Protein AF-A0A4R1N4L4-F1 (afdb_monomer)

pLDDT: mean 71.6, std 25.37, range [27.72, 98.56]

Secondary structure (DSSP, 8-state):
-PPP-TTTEEEETTEEEEEEEEE-SS-EEEEEEETT--------S-HHHHHHHHHHHH-S---S------EEEEEEEETTEEEEEEES-HHHHHHHHHTT-SSPPEEEEEEEESSHHHHHHHHHHHHHHTGGGB-STTEESS-HHHHHHHHHHHHHHHH-

Nearest PDB structures (foldseek):
  7jq6-assembly1_A  TM=5.761E-01  e=3.676E+00  Lactococcus phage asccphi28
  2fgg-assembly1_A  TM=4.629E-01  e=4.974E+00  Mycobacterium tuberculosis
  4u1e-assembly1_G  TM=4.136E-01  e=5.613E+00  Saccharomyces cerevisiae S288C

Organism: NCBI:txid647720

Sequence (160 aa):
MAGFDPNTDIRKDGKNYWLKVTPGRLETFLTYYIEGGDMAGKNVGTAERFLASLEYIAGRQLTNSKLLTTCDVYVIQGPGAVKIGIAADCEDRLRRLQTAFHDQLVLKKKWTFKDRKTAHSIEQNAHAEFKPQRQNGEWFLISAEEAIEAIERLKEEVAS

InterPro domains:
  IPR018306 Bacteriophage T5, Orf172 DNA-binding [SM00974] (76-154)

Mean predicted aligned error: 14.51 Å

Radius of gyration: 20.77 Å; Cα contacts (8 Å, |Δi|>4): 210; chains: 1; bounding box: 52×37×58 Å

Foldseek 3Di:
DDDDDPVAWADDPNKIKGWDFDDDPPDTDTAIDIVPDDRPPDPDDDCVVVVVVCCVRRVDPPPDPPVQLKKKWWWKDDVQKIFTDIDSDVVVVLVVVVVVDPTHIDTPDMDIDSHPVLSVVLSVVLCVVQVVQDDPDRIGRDDSVVSVVSSVVSNVVSVD

Structure (mmCIF, N/CA/C/O backbone):
data_AF-A0A4R1N4L4-F1
#
_entry.id   AF-A0A4R1N4L4-F1
#
loop_
_atom_site.group_PDB
_atom_site.id
_atom_site.type_symbol
_atom_site.label_atom_id
_atom_site.label_alt_id
_atom_site.label_comp_id
_atom_site.label_asym_id
_atom_site.label_entity_id
_atom_site.label_seq_id
_atom_site.pdbx_PDB_ins_code
_atom_site.Cartn_x
_atom_site.Cartn_y
_atom_site.Cartn_z
_atom_site.occupancy
_atom_site.B_iso_or_equiv
_atom_site.auth_seq_id
_atom_site.auth_comp_id
_atom_site.auth_asym_id
_atom_site.auth_atom_id
_atom_site.pdbx_PDB_model_num
ATOM 1 N N . MET A 1 1 ? 23.620 -7.581 -41.093 1.00 37.28 1 MET A N 1
ATOM 2 C CA . MET A 1 1 ? 24.256 -7.304 -39.789 1.00 37.28 1 MET A CA 1
ATOM 3 C C . MET A 1 1 ? 24.122 -5.813 -39.540 1.00 37.28 1 MET A C 1
ATOM 5 O O . MET A 1 1 ? 24.533 -5.053 -40.407 1.00 37.28 1 MET A O 1
ATOM 9 N N . ALA A 1 2 ? 23.451 -5.404 -38.462 1.00 45.06 2 ALA A N 1
ATOM 10 C CA . ALA A 1 2 ? 23.368 -3.990 -38.093 1.00 45.06 2 ALA A CA 1
ATOM 11 C C . ALA A 1 2 ? 24.740 -3.539 -37.558 1.00 45.06 2 ALA A C 1
ATOM 13 O O . ALA A 1 2 ? 25.380 -4.298 -36.833 1.00 45.06 2 ALA A O 1
ATOM 14 N N . GLY A 1 3 ? 25.225 -2.375 -37.996 1.00 48.03 3 GLY A N 1
ATOM 15 C CA . GLY A 1 3 ? 26.510 -1.815 -37.565 1.00 48.03 3 GLY A CA 1
ATOM 16 C C . GLY A 1 3 ? 26.474 -1.330 -36.113 1.00 48.03 3 GLY A C 1
ATOM 17 O O . GLY A 1 3 ? 25.398 -1.092 -35.576 1.00 48.03 3 GLY A O 1
ATOM 18 N N . PHE A 1 4 ? 27.654 -1.199 -35.504 1.00 48.59 4 PHE A N 1
ATOM 19 C CA . PHE A 1 4 ? 27.835 -0.694 -34.140 1.00 48.59 4 PHE A CA 1
ATOM 20 C C . PHE A 1 4 ? 27.311 0.744 -34.007 1.00 48.59 4 PHE A C 1
ATOM 22 O O . PHE A 1 4 ? 27.777 1.632 -34.726 1.00 48.59 4 PHE A O 1
ATOM 29 N N . ASP A 1 5 ? 26.376 0.972 -33.087 1.00 53.94 5 ASP A N 1
ATOM 30 C CA . ASP A 1 5 ? 25.878 2.296 -32.719 1.00 53.94 5 ASP A CA 1
ATOM 31 C C . ASP A 1 5 ? 26.450 2.698 -31.348 1.00 53.94 5 ASP A C 1
ATOM 33 O O . ASP A 1 5 ? 26.038 2.165 -30.318 1.00 53.94 5 ASP A O 1
ATOM 37 N N . PRO A 1 6 ? 27.367 3.679 -31.285 1.00 44.12 6 PRO A N 1
ATOM 38 C CA . PRO A 1 6 ? 28.019 4.080 -30.038 1.00 44.12 6 PRO A CA 1
ATOM 39 C C . PRO A 1 6 ? 27.070 4.674 -28.984 1.00 44.12 6 PRO A C 1
ATOM 41 O O . PRO A 1 6 ? 27.500 4.883 -27.848 1.00 44.12 6 PRO A O 1
ATOM 44 N N . ASN A 1 7 ? 25.814 4.973 -29.334 1.00 42.09 7 ASN A N 1
ATOM 45 C CA . ASN A 1 7 ? 24.810 5.467 -28.390 1.00 42.09 7 ASN A CA 1
ATOM 46 C C . ASN A 1 7 ? 24.053 4.342 -27.671 1.00 42.09 7 ASN A C 1
ATOM 48 O O . ASN A 1 7 ? 23.453 4.586 -26.624 1.00 42.09 7 ASN A O 1
ATOM 52 N N . THR A 1 8 ? 24.066 3.126 -28.218 1.00 49.75 8 THR A N 1
ATOM 53 C CA . THR A 1 8 ? 23.321 1.969 -27.693 1.00 49.75 8 THR A CA 1
ATOM 54 C C . THR A 1 8 ? 24.206 0.747 -27.426 1.00 49.75 8 THR A C 1
ATOM 56 O O . THR A 1 8 ? 23.801 -0.145 -26.675 1.00 49.75 8 THR A O 1
ATOM 59 N N . ASP A 1 9 ? 25.441 0.755 -27.933 1.00 53.22 9 ASP A N 1
ATOM 60 C CA . ASP A 1 9 ? 26.393 -0.343 -27.826 1.00 53.22 9 ASP A CA 1
ATOM 61 C C . ASP A 1 9 ? 27.550 -0.023 -26.868 1.00 53.22 9 ASP A C 1
ATOM 63 O O . ASP A 1 9 ? 28.099 1.082 -26.823 1.00 53.22 9 ASP A O 1
ATOM 67 N N . ILE A 1 10 ? 27.962 -1.026 -26.094 1.00 57.56 10 ILE A N 1
ATOM 68 C CA . ILE A 1 10 ? 29.032 -0.934 -25.095 1.00 57.56 10 ILE A CA 1
ATOM 69 C C . ILE A 1 10 ? 30.174 -1.858 -25.520 1.00 57.56 10 ILE A C 1
ATOM 71 O O . ILE A 1 10 ? 29.942 -2.994 -25.919 1.00 57.56 10 ILE A O 1
ATOM 75 N N . ARG A 1 11 ? 31.428 -1.411 -25.396 1.00 49.25 11 ARG A N 1
ATOM 76 C CA . ARG A 1 11 ? 32.608 -2.257 -25.632 1.00 49.25 11 ARG A CA 1
ATOM 77 C C . ARG A 1 11 ? 33.395 -2.440 -24.340 1.00 49.25 11 ARG A C 1
ATOM 79 O O . ARG A 1 11 ? 33.817 -1.456 -23.739 1.00 49.25 11 ARG A O 1
ATOM 86 N N . LYS A 1 12 ? 33.620 -3.691 -23.933 1.00 49.09 12 LYS A N 1
ATOM 87 C CA . LYS A 1 12 ? 34.423 -4.044 -22.750 1.00 49.09 12 LYS A CA 1
ATOM 88 C C . LYS A 1 12 ? 35.204 -5.333 -22.984 1.00 49.09 12 LYS A C 1
ATOM 90 O O . LYS A 1 12 ? 34.679 -6.277 -23.568 1.00 49.09 12 LYS A O 1
ATOM 95 N N . ASP A 1 13 ? 36.459 -5.354 -22.536 1.00 57.91 13 ASP A N 1
ATOM 96 C CA . ASP A 1 13 ? 37.368 -6.509 -22.614 1.00 57.91 13 ASP A CA 1
ATOM 97 C C . ASP A 1 13 ? 37.483 -7.102 -24.031 1.00 57.91 13 ASP A C 1
ATOM 99 O O . ASP A 1 13 ? 37.502 -8.313 -24.234 1.00 57.91 13 ASP A O 1
ATOM 103 N N . GLY A 1 14 ? 37.499 -6.228 -25.043 1.00 57.84 14 GLY A N 1
ATOM 104 C CA . GLY A 1 14 ? 37.580 -6.621 -26.452 1.00 57.84 14 GLY A CA 1
ATOM 105 C C . GLY A 1 14 ? 36.274 -7.136 -27.066 1.00 57.84 14 GLY A C 1
ATOM 106 O O . GLY A 1 14 ? 36.270 -7.389 -28.266 1.00 57.84 14 GLY A O 1
ATOM 107 N N . LYS A 1 15 ? 35.178 -7.229 -26.300 1.00 50.97 15 LYS A N 1
ATOM 108 C CA . LYS A 1 15 ? 33.860 -7.694 -26.760 1.00 50.97 15 LYS A CA 1
ATOM 109 C C . LYS A 1 15 ? 32.864 -6.551 -26.908 1.00 50.97 15 LYS A C 1
ATOM 111 O O . LYS A 1 15 ? 32.875 -5.608 -26.109 1.00 50.97 15 LYS A O 1
ATOM 116 N N . ASN A 1 16 ? 31.980 -6.672 -27.894 1.00 55.25 16 ASN A N 1
ATOM 117 C CA . ASN A 1 16 ? 30.839 -5.779 -28.063 1.00 55.25 16 ASN A CA 1
ATOM 118 C C . ASN A 1 16 ? 29.602 -6.299 -27.316 1.00 55.25 16 ASN A C 1
ATOM 120 O O . ASN A 1 16 ? 29.342 -7.505 -27.255 1.00 55.25 16 ASN A O 1
ATOM 124 N N . TYR A 1 17 ? 28.854 -5.359 -26.750 1.00 52.97 17 TYR A N 1
ATOM 125 C CA . TYR A 1 17 ? 27.595 -5.566 -26.060 1.00 52.97 17 TYR A CA 1
ATOM 126 C C . TYR A 1 17 ? 26.537 -4.684 -26.715 1.00 52.97 17 TYR A C 1
ATOM 128 O O . TYR A 1 17 ? 26.746 -3.480 -26.834 1.00 52.97 17 TYR A O 1
ATOM 136 N N . TRP A 1 18 ? 25.402 -5.263 -27.092 1.00 55.31 18 TRP A N 1
ATOM 137 C CA . TRP A 1 18 ? 24.286 -4.516 -27.684 1.00 55.31 18 TRP A CA 1
ATOM 138 C C . TRP A 1 18 ? 23.129 -4.463 -26.708 1.00 55.31 18 TRP A C 1
ATOM 140 O O . TRP A 1 18 ? 22.851 -5.458 -26.037 1.00 55.31 18 TRP A O 1
ATOM 150 N 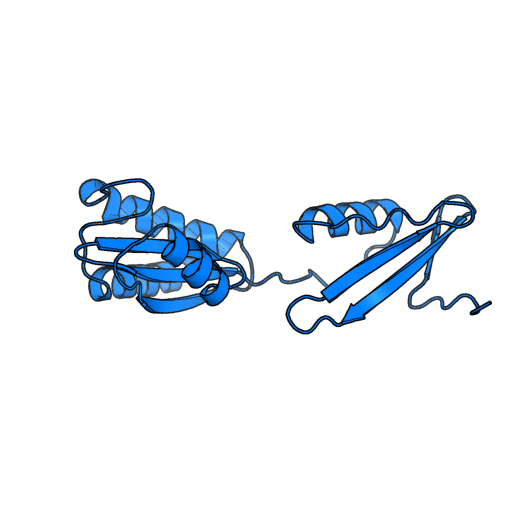N . LEU A 1 19 ? 22.432 -3.334 -26.655 1.00 51.75 19 LEU A N 1
ATOM 151 C CA . LEU A 1 19 ? 21.256 -3.151 -25.819 1.00 51.75 19 LEU A CA 1
ATOM 152 C C . LEU A 1 19 ? 20.021 -2.992 -26.708 1.00 51.75 19 LEU A C 1
ATOM 154 O O . LEU A 1 19 ? 19.856 -1.990 -27.397 1.00 51.75 19 LEU A O 1
ATOM 158 N N . LYS A 1 20 ? 19.111 -3.966 -26.681 1.00 48.69 20 LYS A N 1
ATOM 159 C CA . LYS A 1 20 ? 17.799 -3.831 -27.317 1.00 48.69 20 LYS A CA 1
ATOM 160 C C . LYS A 1 20 ? 16.768 -3.478 -26.263 1.00 48.69 20 LYS A C 1
ATOM 162 O O . LYS A 1 20 ? 16.368 -4.317 -25.454 1.00 48.69 20 LYS A O 1
ATOM 167 N N . VAL A 1 21 ? 16.313 -2.235 -26.321 1.00 48.66 21 VAL A N 1
ATOM 168 C CA . VAL A 1 21 ? 15.130 -1.780 -25.597 1.00 48.66 21 VAL A CA 1
ATOM 169 C C . VAL A 1 21 ? 13.913 -2.199 -26.412 1.00 48.66 21 VAL A C 1
ATOM 171 O O . VAL A 1 21 ? 13.749 -1.764 -27.551 1.00 48.66 21 VAL A O 1
ATOM 174 N N . THR A 1 22 ? 13.065 -3.058 -25.854 1.00 42.72 22 THR A N 1
ATOM 175 C CA . THR A 1 22 ? 11.784 -3.397 -26.482 1.00 42.72 22 THR A CA 1
ATOM 176 C C . THR A 1 22 ? 10.668 -2.746 -25.672 1.00 42.72 22 THR A C 1
ATOM 178 O O . THR A 1 22 ? 10.452 -3.151 -24.524 1.00 42.72 22 THR A O 1
ATOM 181 N N . PRO A 1 23 ? 9.971 -1.735 -26.221 1.00 39.34 23 PRO A N 1
ATOM 182 C CA . PRO A 1 23 ? 8.821 -1.158 -25.545 1.00 39.34 23 PRO A CA 1
ATOM 183 C C . PRO A 1 23 ? 7.703 -2.203 -25.490 1.00 39.34 23 PRO A C 1
ATOM 185 O O . PRO A 1 23 ? 7.210 -2.660 -26.522 1.00 39.34 23 PRO A O 1
ATOM 188 N N . GLY A 1 24 ? 7.329 -2.616 -24.281 1.00 38.84 24 GLY A N 1
ATOM 189 C CA . GLY A 1 24 ? 6.144 -3.425 -24.031 1.00 38.84 24 GLY A CA 1
ATOM 190 C C . GLY A 1 24 ? 4.949 -2.548 -23.662 1.00 38.84 24 GLY A C 1
ATOM 191 O O . GLY A 1 24 ? 5.089 -1.392 -23.274 1.00 38.84 24 GLY A O 1
ATOM 192 N N . ARG A 1 25 ? 3.743 -3.116 -23.768 1.00 31.62 25 ARG A N 1
ATOM 193 C CA . ARG A 1 25 ? 2.476 -2.416 -23.480 1.00 31.62 25 ARG A CA 1
ATOM 194 C C . ARG A 1 25 ? 2.323 -2.008 -22.002 1.00 31.62 25 ARG A C 1
ATOM 196 O O . ARG A 1 25 ? 1.495 -1.153 -21.713 1.00 31.62 25 ARG A O 1
ATOM 203 N N . LEU A 1 26 ? 3.086 -2.630 -21.096 1.00 27.72 26 LEU A N 1
ATOM 204 C CA . LEU A 1 26 ? 3.041 -2.410 -19.641 1.00 27.72 26 LEU A CA 1
ATOM 205 C C . LEU A 1 26 ? 4.431 -2.347 -18.972 1.00 27.72 26 LEU A C 1
ATOM 207 O O . LEU A 1 26 ? 4.531 -1.868 -17.852 1.00 27.72 26 LEU A O 1
ATOM 211 N N . GLU A 1 27 ? 5.502 -2.789 -19.643 1.00 33.41 27 GLU A N 1
ATOM 212 C CA . GLU A 1 27 ? 6.877 -2.775 -19.124 1.00 33.41 27 GLU A CA 1
ATOM 213 C C . GLU A 1 27 ? 7.878 -2.557 -20.266 1.00 33.41 27 GLU A C 1
ATOM 215 O O . GLU A 1 27 ? 7.651 -2.989 -21.400 1.00 33.41 27 GLU A O 1
ATOM 220 N N . THR A 1 28 ? 9.008 -1.915 -19.968 1.00 37.62 28 THR A N 1
ATOM 221 C CA . THR A 1 28 ? 10.137 -1.809 -20.899 1.00 37.62 28 THR A CA 1
ATOM 222 C C . THR A 1 28 ? 11.095 -2.966 -20.651 1.00 37.62 28 THR A C 1
ATOM 224 O O . THR A 1 28 ? 11.701 -3.056 -19.584 1.00 37.62 28 THR A O 1
ATOM 227 N N . PHE A 1 29 ? 11.267 -3.832 -21.648 1.00 36.59 29 PHE A N 1
ATOM 228 C CA . PHE A 1 29 ? 12.196 -4.954 -21.560 1.00 36.59 29 PHE A CA 1
ATOM 229 C C . PHE A 1 29 ? 13.564 -4.536 -22.081 1.00 36.59 29 PHE A C 1
ATOM 231 O O . PHE A 1 29 ? 13.684 -4.009 -23.191 1.00 36.59 29 PHE A O 1
ATOM 238 N N . LEU A 1 30 ? 14.597 -4.802 -21.285 1.00 41.38 30 LEU A N 1
ATOM 239 C CA . LEU A 1 30 ? 15.977 -4.541 -21.659 1.00 41.38 30 LEU A CA 1
ATOM 240 C C . LEU A 1 30 ? 16.687 -5.864 -21.929 1.00 41.38 30 LEU A C 1
ATOM 242 O O . LEU A 1 30 ? 16.937 -6.648 -21.018 1.00 41.38 30 LEU A O 1
ATOM 246 N N . THR A 1 31 ? 16.976 -6.137 -23.197 1.00 45.12 31 THR A N 1
ATOM 247 C CA . THR A 1 31 ? 17.736 -7.320 -23.610 1.00 45.12 31 THR A CA 1
ATOM 248 C C . THR A 1 31 ? 19.149 -6.892 -23.964 1.00 45.12 31 THR A C 1
ATOM 250 O O . THR A 1 31 ? 19.317 -5.955 -24.740 1.00 45.12 31 THR A O 1
ATOM 253 N N . TYR A 1 32 ? 20.157 -7.573 -23.424 1.00 43.38 32 TYR A N 1
ATOM 254 C CA . TYR A 1 32 ? 21.546 -7.355 -23.815 1.00 43.38 32 TYR A CA 1
ATOM 255 C C . TYR A 1 32 ? 22.090 -8.556 -24.591 1.00 43.38 32 TYR A C 1
ATOM 257 O O . TYR A 1 32 ? 21.661 -9.689 -24.375 1.00 43.38 32 TYR A O 1
ATOM 265 N N . TYR A 1 33 ? 23.043 -8.299 -25.480 1.00 53.41 33 TYR A N 1
ATOM 266 C CA . TYR A 1 33 ? 23.709 -9.302 -26.314 1.00 53.41 33 TYR A CA 1
ATOM 267 C C . TYR A 1 33 ? 25.216 -9.197 -26.102 1.00 53.41 33 TYR A C 1
ATOM 269 O O . TYR A 1 33 ? 25.704 -8.099 -25.857 1.00 53.41 33 TYR A O 1
ATOM 277 N N . ILE A 1 34 ? 25.948 -10.309 -26.200 1.00 49.78 34 ILE A N 1
ATOM 278 C CA . ILE A 1 34 ? 27.418 -10.337 -26.135 1.00 49.78 34 ILE A CA 1
ATOM 279 C C . ILE A 1 34 ? 27.940 -10.964 -27.421 1.00 49.78 34 ILE A C 1
ATOM 281 O O . ILE A 1 34 ? 27.411 -11.974 -27.885 1.00 49.78 34 ILE A O 1
ATOM 285 N N . GLU A 1 35 ? 29.006 -10.398 -27.974 1.00 44.38 35 GLU A N 1
ATOM 286 C CA . GLU A 1 35 ? 29.679 -10.944 -29.148 1.00 44.38 35 GLU A CA 1
ATOM 287 C C . GLU A 1 35 ? 30.161 -12.384 -28.893 1.00 44.38 35 GLU A C 1
ATOM 289 O O . GLU A 1 35 ? 30.980 -12.636 -28.005 1.00 44.38 35 GLU A O 1
ATOM 294 N N . GLY A 1 36 ? 29.605 -13.336 -29.653 1.00 46.53 36 GLY A N 1
ATOM 295 C CA . GLY A 1 36 ? 29.914 -14.768 -29.560 1.00 46.53 36 GLY A CA 1
ATOM 296 C C . GLY A 1 36 ? 29.177 -15.555 -28.463 1.00 46.53 36 GLY A C 1
ATOM 297 O O . GLY A 1 36 ? 29.551 -16.699 -28.218 1.00 46.53 36 GLY A O 1
ATOM 298 N N . GLY A 1 37 ? 28.172 -14.979 -27.788 1.00 44.09 37 GLY A N 1
ATOM 299 C CA . GLY A 1 37 ? 27.362 -15.665 -26.768 1.00 44.09 37 GLY A CA 1
ATOM 300 C C . GLY A 1 37 ? 25.940 -16.009 -27.234 1.00 44.09 37 GLY A C 1
ATOM 301 O O . GLY A 1 37 ? 25.323 -15.235 -27.962 1.00 44.09 37 GLY A O 1
ATOM 302 N N . ASP A 1 38 ? 25.410 -17.152 -26.786 1.00 38.34 38 ASP A N 1
ATOM 303 C CA . ASP A 1 38 ? 24.031 -17.581 -27.064 1.00 38.34 38 ASP A CA 1
ATOM 304 C C . ASP A 1 38 ? 22.969 -16.663 -26.432 1.00 38.34 38 ASP A C 1
ATOM 306 O O . ASP A 1 38 ? 23.187 -16.042 -25.386 1.00 38.34 38 ASP A O 1
ATOM 310 N N . MET A 1 39 ? 21.786 -16.620 -27.063 1.00 40.69 39 MET A N 1
ATOM 311 C CA . MET A 1 39 ? 20.619 -15.825 -26.657 1.00 40.69 39 MET A CA 1
ATOM 312 C C . MET A 1 39 ? 20.047 -16.276 -25.302 1.00 40.69 39 MET A C 1
ATOM 314 O O . MET A 1 39 ? 19.028 -16.961 -25.228 1.00 40.69 39 MET A O 1
ATOM 318 N N . ALA A 1 40 ? 20.658 -15.859 -24.198 1.00 39.44 40 ALA A N 1
ATOM 319 C CA . ALA A 1 40 ? 20.079 -16.040 -22.874 1.00 39.44 40 ALA A CA 1
ATOM 320 C C . ALA A 1 40 ? 19.068 -14.917 -22.589 1.00 39.44 40 ALA A C 1
ATOM 322 O O . ALA A 1 40 ? 19.365 -13.953 -21.884 1.00 39.44 40 ALA A O 1
ATOM 323 N N . GLY A 1 41 ? 17.856 -15.041 -23.137 1.00 37.97 41 GLY A N 1
ATOM 324 C CA . GLY A 1 41 ? 16.713 -14.211 -22.755 1.00 37.97 41 GLY A CA 1
ATOM 325 C C . GLY A 1 41 ? 16.351 -14.457 -21.291 1.00 37.97 41 GLY A C 1
ATOM 326 O O . GLY A 1 41 ? 15.580 -15.359 -20.975 1.00 37.97 41 GLY A O 1
ATOM 327 N N . LYS A 1 42 ? 16.941 -13.691 -20.371 1.00 39.28 42 LYS A N 1
ATOM 328 C CA . LYS A 1 42 ? 16.582 -13.753 -18.953 1.00 39.28 42 LYS A CA 1
ATOM 329 C C . LYS A 1 42 ? 15.391 -12.831 -18.712 1.00 39.28 42 LYS A C 1
ATOM 331 O O . LYS A 1 42 ? 15.487 -11.633 -18.951 1.00 39.28 42 LYS A O 1
ATOM 336 N N . ASN A 1 43 ? 14.287 -13.382 -18.206 1.00 36.84 43 ASN A N 1
ATOM 337 C CA . ASN A 1 43 ? 13.215 -12.593 -17.598 1.00 36.84 43 ASN A CA 1
ATOM 338 C C . ASN A 1 43 ? 13.778 -11.943 -16.335 1.00 36.84 43 ASN A C 1
ATOM 340 O O . ASN A 1 43 ? 13.886 -12.584 -15.288 1.00 36.84 43 ASN A O 1
ATOM 344 N N . VAL A 1 44 ? 14.215 -10.692 -16.449 1.00 42.50 44 VAL A N 1
ATOM 345 C CA . VAL A 1 44 ? 14.785 -9.965 -15.319 1.00 42.50 44 VAL A CA 1
ATOM 346 C C . VAL A 1 44 ? 13.640 -9.366 -14.518 1.00 42.50 44 VAL A C 1
ATOM 348 O O . VAL A 1 44 ? 13.276 -8.206 -14.679 1.00 42.50 44 VAL A O 1
ATOM 351 N N . GLY A 1 45 ? 13.057 -10.190 -13.647 1.00 36.28 45 GLY A N 1
ATOM 352 C CA . GLY A 1 45 ? 12.284 -9.682 -12.525 1.00 36.28 45 GLY A CA 1
ATOM 353 C C . GLY A 1 45 ? 13.151 -8.681 -11.760 1.00 36.28 45 GLY A C 1
ATOM 354 O O . GLY A 1 45 ? 14.232 -9.030 -11.283 1.00 36.28 45 GLY A O 1
ATOM 355 N N . THR A 1 46 ? 12.670 -7.442 -11.696 1.00 41.53 46 THR A N 1
ATOM 356 C CA . THR A 1 46 ? 13.290 -6.292 -11.028 1.00 41.53 46 THR A CA 1
ATOM 357 C C . THR A 1 46 ? 14.506 -5.710 -11.767 1.00 41.53 46 THR A C 1
ATOM 359 O O . THR A 1 46 ? 15.649 -6.136 -11.592 1.00 41.53 46 THR A O 1
ATOM 362 N N . ALA A 1 47 ? 14.256 -4.646 -12.538 1.00 41.22 47 ALA A N 1
ATOM 363 C CA . ALA A 1 47 ? 15.252 -3.810 -13.219 1.00 41.22 47 ALA A CA 1
ATOM 364 C C . ALA A 1 47 ? 16.437 -3.363 -12.324 1.00 41.22 47 ALA A C 1
ATOM 366 O O . ALA A 1 47 ? 17.528 -3.108 -12.827 1.00 41.22 47 ALA A O 1
ATOM 367 N N . GLU A 1 48 ? 16.267 -3.346 -10.997 1.00 40.5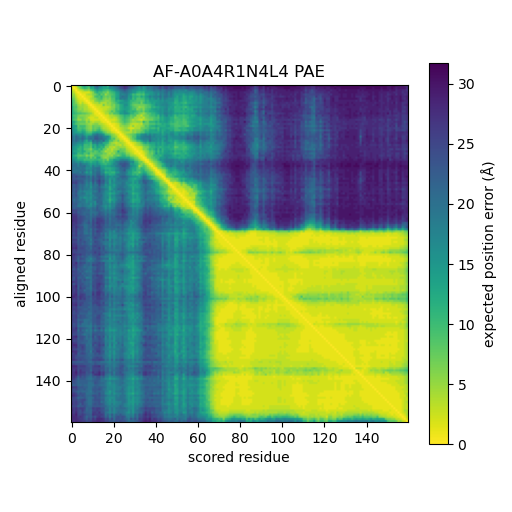3 48 GLU A N 1
ATOM 368 C CA . GLU A 1 48 ? 17.289 -2.981 -10.003 1.00 40.53 48 GLU A CA 1
ATOM 369 C C . GLU A 1 48 ? 18.581 -3.813 -10.090 1.00 40.53 48 GLU A C 1
ATOM 371 O O . GLU A 1 48 ? 19.677 -3.255 -10.045 1.00 40.53 48 GLU A O 1
ATOM 376 N N . ARG A 1 49 ? 18.494 -5.143 -10.262 1.00 38.56 49 ARG A N 1
ATOM 377 C CA . ARG A 1 49 ? 19.701 -5.999 -10.356 1.00 38.56 49 ARG A CA 1
ATOM 378 C C . ARG A 1 49 ? 20.428 -5.837 -11.692 1.00 38.56 49 ARG A C 1
ATOM 380 O O . ARG A 1 49 ? 21.613 -6.145 -11.794 1.00 38.56 49 ARG A O 1
ATOM 387 N N . PHE A 1 50 ? 19.718 -5.353 -12.708 1.00 44.41 50 PHE A N 1
ATOM 388 C CA . PHE A 1 50 ? 20.231 -5.174 -14.061 1.00 44.41 50 PHE A CA 1
ATOM 389 C C . PHE A 1 50 ? 21.039 -3.883 -14.204 1.00 44.41 50 PHE A C 1
ATOM 391 O O . PHE A 1 50 ? 22.097 -3.887 -14.827 1.00 44.41 50 PHE A O 1
ATOM 398 N N . LEU A 1 51 ? 20.596 -2.798 -13.566 1.00 47.59 51 LEU A N 1
ATOM 399 C CA . LEU A 1 51 ? 21.300 -1.513 -13.583 1.00 47.59 51 LEU A CA 1
ATOM 400 C C . LEU A 1 51 ? 22.641 -1.576 -12.860 1.00 47.59 51 LEU A C 1
ATOM 402 O O . LEU A 1 51 ? 23.639 -1.128 -13.412 1.00 47.59 51 LEU A O 1
ATOM 406 N N . ALA A 1 52 ? 22.698 -2.254 -11.712 1.00 42.31 52 ALA A N 1
ATOM 407 C CA . ALA A 1 52 ? 23.960 -2.517 -11.023 1.00 42.31 52 ALA A CA 1
ATOM 408 C C . ALA A 1 52 ? 24.940 -3.333 -11.893 1.00 42.31 52 ALA A C 1
ATOM 410 O O . ALA A 1 52 ? 26.153 -3.129 -11.849 1.00 42.31 52 ALA A O 1
ATOM 411 N N . SER A 1 53 ? 24.420 -4.246 -12.725 1.00 42.06 53 SER A N 1
ATOM 412 C CA . SER A 1 53 ? 25.232 -5.022 -13.667 1.00 42.06 53 SER A CA 1
ATOM 413 C C . SER A 1 53 ? 25.707 -4.175 -14.853 1.00 42.06 53 SE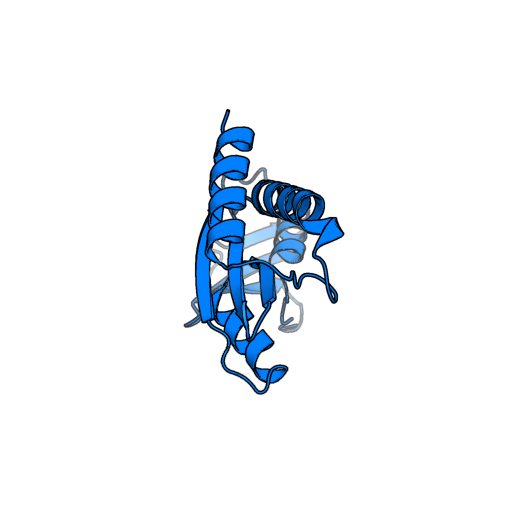R A C 1
ATOM 415 O O . SER A 1 53 ? 26.864 -4.302 -15.248 1.00 42.06 53 SER A O 1
ATOM 417 N N . LEU A 1 54 ? 24.874 -3.273 -15.381 1.00 47.31 54 LEU A N 1
ATOM 418 C CA . LEU A 1 54 ? 25.256 -2.336 -16.442 1.00 47.31 54 LEU A CA 1
ATOM 419 C C . LEU A 1 54 ? 26.271 -1.290 -15.966 1.00 47.31 54 LEU A C 1
ATOM 421 O O . LEU A 1 54 ? 27.230 -1.030 -16.684 1.00 47.31 54 LEU A O 1
ATOM 425 N N . GLU A 1 55 ? 26.128 -0.746 -14.758 1.00 43.44 55 GLU A N 1
ATOM 426 C CA . GLU A 1 55 ? 27.103 0.176 -14.155 1.00 43.44 55 GLU A CA 1
ATOM 427 C C . GLU A 1 55 ? 28.479 -0.494 -13.983 1.00 43.44 55 GLU A C 1
ATOM 429 O O . GLU A 1 55 ? 29.511 0.086 -14.325 1.00 43.44 55 GLU A O 1
ATOM 434 N N . TYR A 1 56 ? 28.498 -1.756 -13.543 1.00 41.97 56 TYR A N 1
ATOM 435 C CA . TYR A 1 56 ? 29.719 -2.555 -13.390 1.00 41.97 56 TYR A CA 1
ATOM 436 C C . TYR A 1 56 ? 30.358 -2.969 -14.733 1.00 41.97 56 TYR A C 1
ATOM 438 O O . TYR A 1 56 ? 31.585 -3.049 -14.871 1.00 41.97 56 TYR A O 1
ATOM 446 N N . ILE A 1 57 ? 29.542 -3.250 -15.754 1.00 40.59 57 ILE A N 1
ATOM 447 C CA . ILE A 1 57 ? 30.010 -3.648 -17.090 1.00 40.59 57 ILE A CA 1
ATOM 448 C C . ILE A 1 57 ? 30.427 -2.429 -17.928 1.00 40.59 57 ILE A C 1
ATOM 450 O O . ILE A 1 57 ? 31.364 -2.543 -18.704 1.00 40.59 57 ILE A O 1
ATOM 454 N N . ALA A 1 58 ? 29.819 -1.254 -17.773 1.00 41.44 58 ALA A N 1
ATOM 455 C CA . ALA A 1 58 ? 30.065 -0.130 -18.679 1.00 41.44 58 ALA A CA 1
ATOM 456 C C . ALA A 1 58 ? 31.290 0.732 -18.331 1.00 41.44 58 ALA A C 1
ATOM 458 O O . ALA A 1 58 ? 31.709 1.517 -19.178 1.00 41.44 58 ALA A O 1
ATOM 459 N N . GLY A 1 59 ? 31.853 0.642 -17.115 1.00 36.56 59 GLY A N 1
ATOM 460 C CA . GLY A 1 59 ? 33.036 1.426 -16.705 1.00 36.56 59 GLY A CA 1
ATOM 461 C C . GLY A 1 59 ? 32.900 2.951 -16.8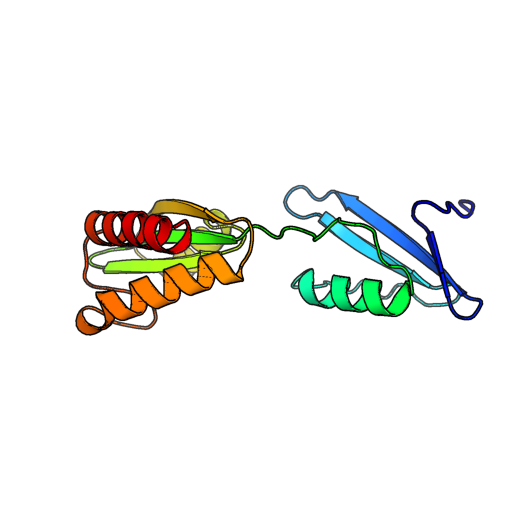82 1.00 36.56 59 GLY A C 1
ATOM 462 O O . GLY A 1 59 ? 33.885 3.680 -16.799 1.00 36.56 59 GLY A O 1
ATOM 463 N N . ARG A 1 6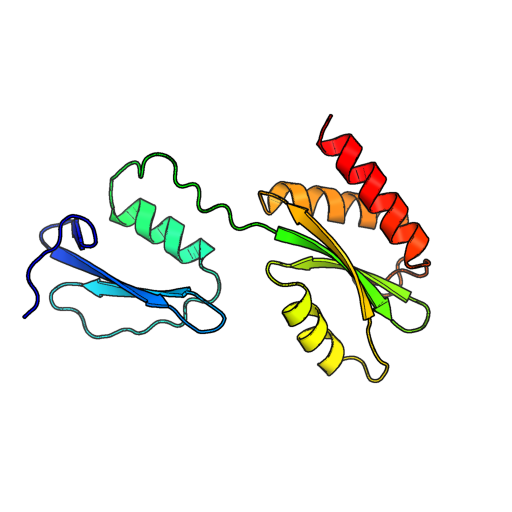0 ? 31.685 3.438 -17.148 1.00 39.28 60 ARG A N 1
ATOM 464 C CA . ARG A 1 60 ? 31.338 4.826 -17.428 1.00 39.28 60 ARG A CA 1
ATOM 465 C C . ARG A 1 60 ? 30.435 5.312 -16.308 1.00 39.28 60 ARG A C 1
ATOM 467 O O . ARG A 1 60 ? 29.394 4.715 -16.052 1.00 39.28 60 ARG A O 1
ATOM 474 N N . GLN A 1 61 ? 30.813 6.435 -15.699 1.00 35.59 61 GLN A N 1
ATOM 475 C CA . GLN A 1 61 ? 29.862 7.359 -15.086 1.00 35.59 61 GLN A CA 1
ATOM 476 C C . GLN A 1 61 ? 28.812 7.691 -16.154 1.00 35.59 61 GLN A C 1
ATOM 478 O O . GLN A 1 61 ? 29.040 8.541 -17.013 1.00 35.59 61 GLN A O 1
ATOM 483 N N . LEU A 1 62 ? 27.679 6.988 -16.144 1.00 36.25 62 LEU A N 1
ATOM 484 C CA . LEU A 1 62 ? 26.488 7.466 -16.826 1.00 36.25 62 LEU A CA 1
ATOM 485 C C . LEU A 1 62 ? 26.083 8.732 -16.083 1.00 36.25 62 LEU A C 1
ATOM 487 O O . LEU A 1 62 ? 25.579 8.702 -14.963 1.00 36.25 62 LEU A O 1
ATOM 491 N N . THR A 1 63 ? 26.410 9.865 -16.686 1.00 29.30 63 THR A N 1
ATOM 492 C CA . THR A 1 63 ? 26.055 11.185 -16.196 1.00 29.30 63 THR A CA 1
ATOM 493 C C . THR A 1 63 ? 24.541 11.246 -15.985 1.00 29.30 63 THR A C 1
ATOM 495 O O . THR A 1 63 ? 23.773 11.243 -16.941 1.00 29.30 63 THR A O 1
ATOM 498 N N . ASN A 1 64 ? 24.129 11.286 -14.716 1.00 31.94 64 ASN A N 1
ATOM 499 C CA . ASN A 1 64 ? 22.852 11.806 -14.222 1.00 31.94 64 ASN A CA 1
ATOM 500 C C . ASN A 1 64 ? 21.542 11.294 -14.847 1.00 31.94 64 ASN A C 1
ATOM 502 O O . ASN A 1 64 ? 20.553 12.021 -14.870 1.00 31.94 64 ASN A O 1
ATOM 506 N N . SER A 1 65 ? 21.455 10.019 -15.217 1.00 35.34 65 SER A N 1
ATOM 507 C CA . SER A 1 65 ? 20.155 9.332 -15.213 1.00 35.34 65 SER A CA 1
ATOM 508 C C . SER A 1 65 ? 20.145 8.304 -14.094 1.00 35.34 65 SER A C 1
ATOM 510 O O . SER A 1 65 ? 20.191 7.097 -14.295 1.00 35.34 65 SER A O 1
ATOM 512 N N . LYS A 1 66 ? 20.068 8.819 -12.863 1.00 39.22 66 LYS A N 1
ATOM 513 C CA . LYS A 1 66 ? 19.451 8.089 -11.758 1.00 39.22 66 LYS A CA 1
ATOM 514 C C . LYS A 1 66 ? 18.109 7.622 -12.321 1.00 39.22 66 LYS A C 1
ATOM 516 O O . LYS A 1 66 ? 17.238 8.459 -12.541 1.00 39.22 66 LYS A O 1
ATOM 521 N N . LEU A 1 67 ? 17.984 6.352 -12.699 1.00 43.28 67 LEU A N 1
ATOM 522 C CA . LEU A 1 67 ? 16.712 5.783 -13.124 1.00 43.28 67 LEU A CA 1
ATOM 523 C C . LEU A 1 67 ? 15.816 5.865 -11.895 1.00 43.28 67 LEU A C 1
ATOM 525 O O . LEU A 1 67 ? 15.892 5.040 -10.989 1.00 43.28 67 LEU A O 1
ATOM 529 N N . LEU A 1 68 ? 15.087 6.976 -11.813 1.00 46.00 68 LEU A N 1
ATOM 530 C CA . LEU A 1 68 ? 14.146 7.311 -10.763 1.00 46.00 68 LEU A CA 1
ATOM 531 C C . LEU A 1 68 ? 13.005 6.311 -10.898 1.00 46.00 68 LEU A C 1
ATOM 533 O O . LEU A 1 68 ? 12.005 6.578 -11.556 1.00 46.00 68 LEU A O 1
ATOM 537 N N . THR A 1 69 ? 13.183 5.118 -10.337 1.00 65.38 69 THR A N 1
ATOM 538 C CA . THR A 1 69 ? 12.077 4.192 -10.143 1.00 65.38 69 THR A CA 1
ATOM 539 C C . THR A 1 69 ? 11.228 4.806 -9.049 1.00 65.38 69 THR A C 1
ATOM 541 O O . THR A 1 69 ? 11.505 4.648 -7.853 1.00 65.38 69 THR A O 1
ATOM 544 N N . THR A 1 70 ? 10.254 5.601 -9.476 1.00 81.44 70 THR A N 1
ATOM 545 C CA . THR A 1 70 ? 9.239 6.134 -8.588 1.00 81.44 70 THR A CA 1
ATOM 546 C C . THR A 1 70 ? 8.586 4.983 -7.841 1.00 81.44 70 THR A C 1
ATOM 548 O O . THR A 1 70 ? 8.434 3.882 -8.375 1.00 81.44 70 THR A O 1
ATOM 551 N N . CYS A 1 71 ? 8.225 5.219 -6.591 1.00 86.25 71 CYS A N 1
ATOM 552 C CA . CYS A 1 71 ? 7.530 4.229 -5.787 1.00 86.25 71 CYS A CA 1
ATOM 553 C C . CYS A 1 71 ? 6.332 4.897 -5.145 1.00 86.25 71 CYS A C 1
ATOM 555 O O . CYS A 1 71 ? 6.457 5.978 -4.569 1.00 86.25 71 CYS A O 1
ATOM 557 N N . ASP A 1 72 ? 5.192 4.235 -5.225 1.00 92.19 72 ASP A N 1
ATOM 558 C CA . ASP A 1 72 ? 3.964 4.706 -4.627 1.00 92.19 72 ASP A CA 1
ATOM 559 C C . ASP A 1 72 ? 3.822 4.144 -3.212 1.00 92.19 72 ASP A C 1
ATOM 561 O O . ASP A 1 72 ? 4.120 2.971 -2.977 1.00 92.19 72 ASP A O 1
ATOM 565 N N . VAL A 1 73 ? 3.329 4.963 -2.284 1.00 97.38 73 VAL A N 1
ATOM 566 C CA . VAL A 1 73 ? 2.661 4.493 -1.059 1.00 97.38 73 VAL A CA 1
ATOM 567 C C . VAL A 1 73 ? 1.169 4.411 -1.361 1.00 97.38 73 VAL A C 1
ATOM 569 O O . VAL A 1 73 ? 0.641 5.306 -2.019 1.00 97.38 73 VAL A O 1
ATOM 572 N N . TYR A 1 74 ? 0.475 3.374 -0.894 1.00 97.62 74 TYR A N 1
ATOM 573 C CA . TYR A 1 74 ? -0.952 3.176 -1.145 1.00 97.62 74 TYR A CA 1
ATOM 574 C C . TYR A 1 74 ? -1.759 2.835 0.102 1.00 97.62 74 TYR A C 1
ATOM 576 O O . TYR A 1 74 ? -1.254 2.250 1.059 1.00 97.62 74 TYR A O 1
ATOM 584 N N . VAL A 1 75 ? -3.056 3.129 0.003 1.00 98.56 75 VAL A N 1
ATOM 585 C CA . VAL A 1 75 ? -4.115 2.706 0.922 1.00 98.56 75 VAL A CA 1
ATOM 586 C C . VAL A 1 75 ? -5.121 1.872 0.134 1.00 98.56 75 VAL A C 1
ATOM 588 O O . VAL A 1 75 ? -5.805 2.385 -0.755 1.00 98.56 75 VAL A O 1
ATOM 591 N N . ILE A 1 76 ? -5.219 0.583 0.454 1.00 98.38 76 ILE A N 1
ATOM 592 C CA . ILE A 1 76 ? -6.242 -0.319 -0.088 1.00 98.38 76 ILE A CA 1
ATOM 593 C C . ILE A 1 76 ? -7.227 -0.649 1.030 1.00 98.38 76 ILE A C 1
ATOM 595 O O . ILE A 1 76 ? -6.833 -1.163 2.072 1.00 98.38 76 ILE A O 1
ATOM 599 N N . GLN A 1 77 ? -8.510 -0.378 0.810 1.00 98.12 77 GLN A N 1
ATOM 600 C CA . GLN A 1 77 ? -9.576 -0.762 1.726 1.00 98.12 77 GLN A CA 1
ATOM 601 C C . GLN A 1 77 ? -10.086 -2.165 1.384 1.00 98.12 77 GLN A C 1
ATOM 603 O O . GLN A 1 77 ? -10.391 -2.452 0.225 1.00 98.12 77 GLN A O 1
ATOM 608 N N . GLY A 1 78 ? -10.195 -3.008 2.409 1.00 95.62 78 GLY A N 1
ATOM 609 C CA . GLY A 1 78 ? -10.982 -4.235 2.400 1.00 95.62 78 GLY A CA 1
ATOM 610 C C . GLY A 1 78 ? -12.112 -4.167 3.440 1.00 95.62 78 GLY A C 1
ATOM 611 O O . GLY A 1 78 ? -12.308 -3.132 4.084 1.00 95.62 78 GLY A O 1
ATOM 612 N N . PRO A 1 79 ? -12.867 -5.257 3.629 1.00 93.19 79 PRO A N 1
ATOM 613 C CA . PRO A 1 79 ? -13.932 -5.321 4.627 1.00 93.19 79 PRO A CA 1
ATOM 614 C C . PRO A 1 79 ? -13.374 -5.177 6.045 1.00 93.19 79 PRO A C 1
ATOM 616 O O . PRO A 1 79 ? -12.630 -6.030 6.523 1.00 93.19 79 PRO A O 1
ATOM 619 N N . GLY A 1 80 ? -13.719 -4.077 6.717 1.00 91.56 80 GLY A N 1
ATOM 620 C CA . GLY A 1 80 ? -13.362 -3.831 8.119 1.00 91.56 80 GLY A CA 1
ATOM 621 C C . GLY A 1 80 ? -11.875 -3.575 8.398 1.00 91.56 80 GLY A C 1
ATOM 622 O O . GLY A 1 80 ? -11.515 -3.394 9.558 1.00 91.56 80 GLY A O 1
ATOM 623 N N . ALA A 1 81 ? -11.014 -3.545 7.377 1.00 96.56 81 ALA A N 1
ATOM 624 C CA . ALA A 1 81 ? -9.586 -3.296 7.541 1.00 96.56 81 ALA A CA 1
ATOM 625 C C . ALA A 1 81 ? -8.976 -2.591 6.327 1.00 96.56 81 ALA A C 1
ATOM 627 O O . ALA A 1 81 ? -9.451 -2.697 5.193 1.00 96.56 81 ALA A O 1
ATOM 628 N N . VAL A 1 82 ? -7.864 -1.908 6.571 1.00 98.12 82 VAL A N 1
ATOM 629 C CA . VAL A 1 82 ? -7.108 -1.166 5.565 1.00 98.12 82 VAL A CA 1
ATOM 630 C C . VAL A 1 82 ? -5.699 -1.723 5.460 1.00 98.12 82 VAL A C 1
ATOM 632 O O . VAL A 1 82 ? -5.056 -2.016 6.465 1.00 98.12 82 VAL A O 1
ATOM 635 N N . LYS A 1 83 ? -5.206 -1.851 4.230 1.00 98.12 83 LYS A N 1
ATOM 636 C CA . LYS A 1 83 ? -3.822 -2.190 3.929 1.00 98.12 83 LYS A CA 1
ATOM 637 C C . LYS A 1 83 ? -3.044 -0.944 3.536 1.00 98.12 83 LYS A C 1
ATOM 639 O O . LYS A 1 83 ? -3.425 -0.259 2.586 1.00 98.12 83 LYS A O 1
ATOM 644 N N . ILE A 1 84 ? -1.920 -0.722 4.210 1.00 98.44 84 ILE A N 1
ATOM 645 C CA . ILE A 1 84 ? -0.936 0.309 3.862 1.00 98.44 84 ILE A CA 1
ATOM 646 C C . ILE A 1 84 ? 0.304 -0.394 3.322 1.00 98.44 84 ILE A C 1
ATOM 648 O O . ILE A 1 84 ? 0.823 -1.300 3.974 1.00 98.44 84 ILE A O 1
ATOM 652 N N . GLY A 1 85 ? 0.792 0.003 2.152 1.00 96.94 85 GLY A N 1
ATOM 653 C CA . GLY A 1 85 ? 2.007 -0.582 1.591 1.00 96.94 85 GLY A CA 1
ATOM 654 C C . GLY A 1 85 ? 2.618 0.265 0.487 1.00 96.94 85 GLY A C 1
ATOM 655 O O . GLY A 1 85 ? 2.110 1.337 0.163 1.00 96.94 85 GLY A O 1
ATOM 656 N N . ILE A 1 86 ? 3.695 -0.244 -0.112 1.00 95.06 86 ILE A N 1
ATOM 657 C CA . ILE A 1 86 ? 4.363 0.397 -1.249 1.00 95.06 86 ILE A CA 1
ATOM 658 C C . ILE A 1 86 ? 4.361 -0.481 -2.500 1.00 95.06 86 ILE A C 1
ATOM 660 O O . ILE A 1 86 ? 4.391 -1.713 -2.411 1.00 95.06 86 ILE A O 1
ATOM 664 N N . ALA A 1 87 ? 4.318 0.138 -3.677 1.00 85.44 87 ALA A N 1
ATOM 665 C CA . ALA A 1 87 ? 4.391 -0.552 -4.964 1.00 85.44 87 ALA A CA 1
ATOM 666 C C . ALA A 1 87 ? 4.979 0.352 -6.055 1.00 85.44 87 ALA A C 1
ATOM 668 O O . ALA A 1 87 ? 4.903 1.570 -5.962 1.00 85.44 87 ALA A O 1
ATOM 669 N N . ALA A 1 88 ? 5.543 -0.246 -7.106 1.00 82.88 88 ALA A N 1
ATOM 670 C CA . ALA A 1 88 ? 5.855 0.486 -8.339 1.00 82.88 88 ALA A CA 1
ATOM 671 C C . ALA A 1 88 ? 4.597 0.711 -9.205 1.00 82.88 88 ALA A C 1
ATOM 673 O O . ALA A 1 88 ? 4.522 1.691 -9.933 1.00 82.88 88 ALA A O 1
ATOM 674 N N . ASP A 1 89 ? 3.615 -0.194 -9.096 1.00 81.75 89 ASP A N 1
ATOM 675 C CA . ASP A 1 89 ? 2.298 -0.130 -9.738 1.00 81.75 89 ASP A CA 1
ATOM 676 C C . ASP A 1 89 ? 1.241 -0.590 -8.713 1.00 81.75 89 ASP A C 1
ATOM 678 O O . ASP A 1 89 ? 1.181 -1.766 -8.326 1.00 81.75 89 ASP A O 1
ATOM 682 N N . CYS A 1 90 ? 0.447 0.354 -8.202 1.00 85.19 90 CYS A N 1
ATOM 683 C CA . CYS A 1 90 ? -0.583 0.087 -7.195 1.00 85.19 90 CYS A CA 1
ATOM 684 C C . CYS A 1 90 ? -1.763 -0.711 -7.750 1.00 85.19 90 CYS A C 1
ATOM 686 O O . CYS A 1 90 ? -2.388 -1.479 -7.020 1.00 85.19 90 CYS A O 1
ATOM 688 N N . GLU A 1 91 ? -2.076 -0.540 -9.026 1.00 85.38 91 GLU A N 1
ATOM 689 C CA . GLU A 1 91 ? -3.173 -1.189 -9.719 1.00 85.38 91 GLU A CA 1
ATOM 690 C C . GLU A 1 91 ? -2.845 -2.666 -9.958 1.00 85.38 91 GLU A C 1
ATOM 692 O O . GLU A 1 91 ? -3.693 -3.529 -9.724 1.00 85.38 91 GLU A O 1
ATOM 697 N N . ASP A 1 92 ? -1.607 -2.986 -10.345 1.00 78.81 92 ASP A N 1
ATOM 698 C CA . ASP A 1 92 ? -1.123 -4.369 -10.380 1.00 78.81 92 ASP A CA 1
ATOM 699 C C . ASP A 1 92 ? -1.117 -5.009 -9.000 1.00 78.81 92 ASP A C 1
ATOM 701 O O . ASP A 1 92 ? -1.607 -6.128 -8.809 1.00 78.81 92 ASP A O 1
ATOM 705 N N . ARG A 1 93 ? -0.642 -4.263 -8.000 1.00 87.75 93 ARG A N 1
ATOM 706 C CA . ARG A 1 93 ? -0.662 -4.727 -6.618 1.00 87.75 93 ARG A CA 1
ATOM 707 C C . ARG A 1 93 ? -2.084 -5.025 -6.143 1.00 87.75 93 ARG A C 1
ATOM 709 O O . ARG A 1 93 ? -2.284 -6.073 -5.527 1.00 87.75 93 ARG A O 1
ATOM 716 N N . LEU A 1 94 ? -3.056 -4.166 -6.454 1.00 91.50 94 LEU A N 1
ATOM 717 C CA . LEU A 1 94 ? -4.472 -4.381 -6.148 1.00 91.50 94 LEU A CA 1
ATOM 718 C C . LEU A 1 94 ? -4.992 -5.658 -6.817 1.00 91.50 94 LEU A C 1
ATOM 720 O O . LEU A 1 94 ? -5.560 -6.501 -6.127 1.00 91.50 94 LEU A O 1
ATOM 724 N N . ARG A 1 95 ? -4.745 -5.847 -8.122 1.00 89.06 95 ARG A N 1
ATOM 725 C CA . ARG A 1 95 ? -5.164 -7.060 -8.853 1.00 89.06 95 ARG A CA 1
ATOM 726 C C . ARG A 1 95 ? -4.613 -8.331 -8.210 1.00 89.06 95 ARG A C 1
ATOM 728 O O . ARG A 1 95 ? -5.353 -9.288 -8.010 1.00 89.06 95 ARG A O 1
ATOM 735 N N . ARG A 1 96 ? -3.330 -8.333 -7.840 1.00 87.19 96 ARG A N 1
ATOM 736 C CA . ARG A 1 96 ? -2.669 -9.478 -7.190 1.00 87.19 96 ARG A CA 1
ATOM 737 C C . ARG A 1 96 ? -3.150 -9.724 -5.765 1.00 87.19 96 ARG A C 1
ATOM 739 O O . ARG A 1 96 ? -3.142 -10.860 -5.312 1.00 87.19 96 ARG A O 1
ATOM 746 N N . LEU A 1 97 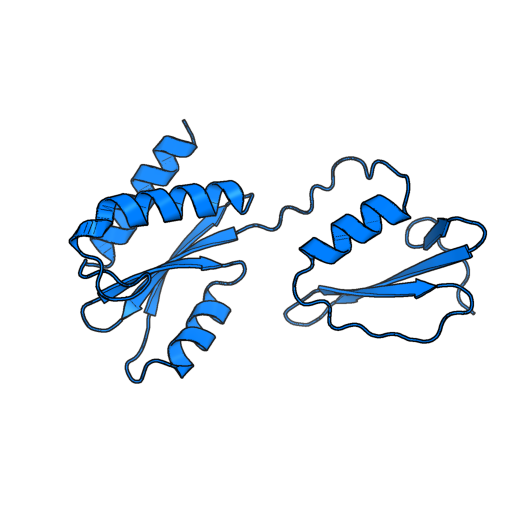? -3.528 -8.680 -5.033 1.00 91.62 97 LEU A N 1
ATOM 747 C CA . LEU A 1 97 ? -4.128 -8.839 -3.708 1.00 91.62 97 LEU A CA 1
ATOM 748 C C . LEU A 1 97 ? -5.551 -9.392 -3.813 1.00 91.62 97 LEU A C 1
ATOM 750 O O . LEU A 1 97 ? -5.913 -10.270 -3.033 1.00 91.62 97 LEU A O 1
ATOM 754 N N . GLN A 1 98 ? -6.318 -8.942 -4.809 1.00 94.62 98 GLN A N 1
ATOM 755 C CA . GLN A 1 98 ? -7.690 -9.388 -5.039 1.00 94.62 98 GLN A CA 1
ATOM 756 C C . GLN A 1 98 ? -7.782 -10.898 -5.285 1.00 94.62 98 GLN A C 1
ATOM 758 O O . GLN A 1 98 ? -8.753 -11.511 -4.864 1.00 94.62 98 GLN A O 1
ATOM 763 N N . THR A 1 99 ? -6.776 -11.540 -5.893 1.00 92.75 99 THR A N 1
ATOM 764 C CA . THR A 1 99 ? -6.807 -13.002 -6.103 1.00 92.75 99 THR A CA 1
ATOM 765 C C . THR A 1 99 ? -6.814 -13.807 -4.801 1.00 92.75 99 THR A C 1
ATOM 767 O O . THR A 1 99 ? -7.185 -14.975 -4.812 1.00 92.75 99 THR A O 1
ATOM 770 N N . ALA A 1 100 ? -6.370 -13.208 -3.692 1.00 87.50 100 ALA A N 1
ATOM 771 C CA . ALA A 1 100 ? -6.338 -13.825 -2.368 1.00 87.50 100 ALA A CA 1
ATOM 772 C C . ALA A 1 100 ? -7.458 -13.318 -1.436 1.00 87.50 100 ALA A C 1
ATOM 774 O O . ALA A 1 100 ? -7.512 -13.728 -0.279 1.00 87.50 100 ALA A O 1
ATOM 775 N N . PHE A 1 101 ? -8.338 -12.434 -1.919 1.00 88.25 101 PHE A N 1
ATOM 776 C CA . PHE A 1 101 ? -9.450 -11.861 -1.161 1.00 88.25 101 PHE A CA 1
ATOM 777 C C . PHE A 1 101 ? -10.771 -12.130 -1.884 1.00 88.25 101 PHE A C 1
ATOM 779 O O . PHE A 1 101 ? -10.936 -11.781 -3.047 1.00 88.25 101 PHE A O 1
ATOM 786 N N . HIS A 1 102 ? -11.718 -12.762 -1.190 1.00 90.12 102 HIS A N 1
ATOM 787 C CA . HIS A 1 102 ? -13.049 -13.034 -1.740 1.00 90.12 102 HIS A CA 1
ATOM 788 C C . HIS A 1 102 ? -13.905 -11.767 -1.889 1.00 90.12 102 HIS A C 1
ATOM 790 O O . HIS A 1 102 ? -14.622 -11.625 -2.876 1.00 90.12 102 HIS A O 1
ATOM 796 N N . ASP A 1 103 ? -13.785 -10.835 -0.945 1.00 93.31 103 ASP A N 1
ATOM 797 C CA . ASP A 1 103 ? -14.446 -9.537 -1.004 1.00 93.31 103 ASP A CA 1
ATOM 798 C C . ASP A 1 103 ? -13.684 -8.539 -1.878 1.00 93.31 103 ASP A C 1
ATOM 800 O O . ASP A 1 103 ? -12.458 -8.607 -2.025 1.00 93.31 103 ASP A O 1
ATOM 804 N N . GLN A 1 104 ? -14.413 -7.571 -2.434 1.00 95.56 104 GLN A N 1
ATOM 805 C CA . GLN A 1 104 ? -13.838 -6.541 -3.291 1.00 95.56 104 GLN A CA 1
ATOM 806 C C . GLN A 1 104 ? -12.905 -5.612 -2.505 1.00 95.56 104 GLN A C 1
ATOM 808 O O . GLN A 1 104 ? -13.297 -4.979 -1.524 1.00 95.56 104 GLN A O 1
ATOM 813 N N . LEU A 1 105 ? -11.676 -5.485 -2.995 1.00 96.94 105 LEU A N 1
ATOM 814 C CA . LEU A 1 105 ? -10.695 -4.523 -2.522 1.00 96.94 105 LEU A CA 1
ATOM 815 C C . LEU A 1 105 ? -10.774 -3.236 -3.345 1.00 96.94 105 LEU A C 1
ATOM 817 O O . LEU A 1 105 ? -10.969 -3.263 -4.562 1.00 96.94 105 LEU A O 1
ATOM 821 N N . VAL A 1 106 ? -10.571 -2.096 -2.687 1.00 97.75 106 VAL A N 1
ATOM 822 C CA . VAL A 1 106 ? -10.620 -0.777 -3.330 1.00 97.75 106 VAL A CA 1
ATOM 823 C C . VAL A 1 106 ? -9.341 -0.011 -3.030 1.00 97.75 106 VAL A C 1
ATOM 825 O O . VAL A 1 106 ? -9.039 0.271 -1.873 1.00 97.75 106 VAL A O 1
ATOM 828 N N . LEU A 1 107 ? -8.598 0.374 -4.069 1.00 97.75 107 LEU A N 1
ATOM 829 C CA . LEU A 1 107 ? -7.513 1.345 -3.932 1.00 97.75 107 LEU A CA 1
ATOM 830 C C . LEU A 1 107 ? -8.121 2.722 -3.649 1.00 97.75 107 LEU A C 1
ATOM 832 O O . LEU A 1 107 ? -8.744 3.320 -4.522 1.00 97.75 107 LEU A O 1
ATOM 836 N N . LYS A 1 108 ? -7.965 3.208 -2.418 1.00 98.31 108 LYS A N 1
ATOM 837 C CA . LYS A 1 108 ? -8.542 4.481 -1.973 1.00 98.31 108 LYS A CA 1
ATOM 838 C C . LYS A 1 108 ? -7.683 5.665 -2.353 1.00 98.31 108 LYS A C 1
ATOM 840 O O . LYS A 1 108 ? -8.204 6.680 -2.806 1.00 98.31 108 LYS A O 1
ATOM 845 N N . LYS A 1 109 ? -6.373 5.536 -2.158 1.00 98.19 109 LYS A N 1
ATOM 846 C CA . LYS A 1 109 ? -5.419 6.586 -2.493 1.00 98.19 109 LYS A CA 1
ATOM 847 C C . LYS A 1 109 ? -4.022 6.019 -2.688 1.00 98.19 109 LYS A C 1
ATOM 849 O O . LYS A 1 109 ? -3.686 4.968 -2.138 1.00 98.19 109 LYS A O 1
ATOM 854 N N . LYS A 1 110 ? -3.225 6.739 -3.472 1.00 97.00 110 LYS A N 1
ATOM 855 C CA . LYS A 1 110 ? -1.793 6.516 -3.629 1.00 97.00 110 LYS A CA 1
ATOM 856 C C . LYS A 1 110 ? -1.045 7.841 -3.731 1.00 97.00 110 LYS A C 1
ATOM 858 O O . LYS A 1 110 ? -1.616 8.836 -4.177 1.00 97.00 110 LYS A O 1
ATOM 863 N N . TRP A 1 111 ? 0.223 7.830 -3.339 1.00 95.94 111 TRP A N 1
ATOM 864 C CA . TRP A 1 111 ? 1.137 8.966 -3.437 1.00 95.94 111 TRP A CA 1
ATOM 865 C C . TRP A 1 111 ? 2.437 8.513 -4.068 1.00 95.94 111 TRP A C 1
ATOM 867 O O . TRP A 1 111 ? 3.057 7.575 -3.572 1.00 95.94 111 TRP A O 1
ATOM 877 N N . THR A 1 112 ? 2.853 9.207 -5.120 1.00 91.50 112 THR A N 1
ATOM 878 C CA . THR A 1 112 ? 4.062 8.878 -5.870 1.00 91.50 112 THR A CA 1
ATOM 879 C C . THR A 1 112 ? 5.273 9.607 -5.314 1.00 91.50 112 THR A C 1
ATOM 881 O O . THR A 1 112 ? 5.274 10.831 -5.177 1.00 91.50 112 THR A O 1
ATOM 884 N N . PHE A 1 113 ? 6.334 8.849 -5.043 1.00 85.81 113 PHE A N 1
ATOM 885 C CA . PHE A 1 113 ? 7.610 9.359 -4.557 1.00 85.81 113 PHE A CA 1
ATOM 886 C C . PHE A 1 113 ? 8.713 9.149 -5.584 1.00 85.81 113 PHE A C 1
ATOM 888 O O . PHE A 1 113 ? 8.712 8.171 -6.328 1.00 85.81 113 PHE A O 1
ATOM 895 N N . LYS A 1 114 ? 9.693 10.058 -5.587 1.00 81.56 114 LYS A N 1
ATOM 896 C CA . LYS A 1 114 ? 10.845 10.041 -6.506 1.00 81.56 114 LYS A CA 1
ATOM 897 C C . LYS A 1 114 ? 11.783 8.847 -6.299 1.00 81.56 114 LYS A C 1
ATOM 899 O O . LYS A 1 114 ? 12.561 8.520 -7.190 1.00 81.56 114 LYS A O 1
ATOM 904 N N . ASP A 1 115 ? 11.740 8.232 -5.120 1.00 78.88 115 ASP A N 1
ATOM 905 C CA . ASP A 1 115 ? 12.567 7.088 -4.772 1.00 78.88 115 ASP A CA 1
ATOM 906 C C . ASP A 1 115 ? 11.877 6.167 -3.756 1.00 78.88 115 ASP A C 1
ATOM 908 O O . ASP A 1 115 ? 11.043 6.581 -2.945 1.00 78.88 115 ASP A O 1
ATOM 912 N N . ARG A 1 116 ? 12.256 4.886 -3.806 1.00 82.88 116 ARG A N 1
ATOM 913 C CA . ARG A 1 116 ? 11.733 3.829 -2.933 1.00 82.88 116 ARG A CA 1
ATOM 914 C C . ARG A 1 116 ? 12.057 4.063 -1.458 1.00 82.88 116 ARG A C 1
ATOM 916 O O . ARG A 1 116 ? 11.285 3.643 -0.601 1.00 82.88 116 ARG A O 1
ATOM 923 N N . LYS A 1 117 ? 13.189 4.705 -1.150 1.00 84.94 117 LYS A N 1
ATOM 924 C CA . LYS A 1 117 ? 13.634 4.910 0.233 1.00 84.94 117 LYS A CA 1
ATOM 925 C C . LYS A 1 117 ? 12.674 5.846 0.966 1.00 84.94 117 LYS A C 1
ATOM 927 O O . LYS A 1 117 ? 12.261 5.519 2.074 1.00 84.94 117 LYS A O 1
ATOM 932 N N . THR A 1 118 ? 12.275 6.953 0.340 1.00 87.88 118 THR A N 1
ATOM 933 C CA . THR A 1 118 ? 11.266 7.866 0.893 1.00 87.88 118 THR A CA 1
ATOM 934 C C . THR A 1 118 ? 9.920 7.168 1.084 1.00 87.88 118 THR A C 1
ATOM 936 O O . THR A 1 118 ? 9.377 7.213 2.185 1.00 87.88 118 THR A O 1
ATOM 939 N N . ALA A 1 119 ? 9.415 6.466 0.061 1.00 91.94 119 ALA A N 1
ATOM 940 C CA . ALA A 1 119 ? 8.146 5.739 0.157 1.00 91.94 119 ALA A CA 1
ATOM 941 C C . ALA A 1 119 ? 8.156 4.711 1.303 1.00 91.94 119 ALA A C 1
ATOM 943 O O . ALA A 1 119 ? 7.225 4.653 2.103 1.00 91.94 119 ALA A O 1
ATOM 944 N N . HIS A 1 120 ? 9.237 3.935 1.421 1.00 92.75 120 HIS A N 1
ATOM 945 C CA . HIS A 1 120 ? 9.388 2.947 2.485 1.00 92.75 120 HIS A CA 1
ATOM 946 C C . HIS A 1 120 ? 9.480 3.588 3.874 1.00 92.75 120 HIS A C 1
ATOM 948 O O . HIS A 1 120 ? 8.886 3.077 4.814 1.00 92.75 120 HIS A O 1
ATOM 954 N N . SER A 1 121 ? 10.173 4.722 4.019 1.00 94.12 121 SER A N 1
ATOM 955 C CA . SER A 1 121 ? 10.245 5.429 5.305 1.00 94.12 121 SER A CA 1
ATOM 956 C C . SER A 1 121 ? 8.865 5.885 5.786 1.00 94.12 121 SER A C 1
ATOM 958 O O . SER A 1 121 ? 8.548 5.741 6.963 1.00 94.12 121 SER A O 1
ATOM 960 N N . ILE A 1 122 ? 8.040 6.413 4.878 1.00 97.19 122 ILE A N 1
ATOM 961 C CA . ILE A 1 122 ? 6.672 6.853 5.189 1.00 97.19 122 ILE A CA 1
ATOM 962 C C . ILE A 1 122 ? 5.797 5.653 5.561 1.00 97.19 122 ILE A C 1
ATOM 964 O O . ILE A 1 122 ? 5.079 5.699 6.556 1.00 97.19 122 ILE A O 1
ATOM 968 N N . GLU A 1 123 ? 5.896 4.560 4.804 1.00 97.75 123 GLU A N 1
ATOM 969 C CA . GLU A 1 123 ? 5.177 3.318 5.089 1.00 97.75 123 GLU A CA 1
ATOM 970 C C . GLU A 1 123 ? 5.534 2.739 6.465 1.00 97.75 123 GLU A C 1
ATOM 972 O O . GLU A 1 123 ? 4.634 2.428 7.245 1.00 97.75 123 GLU A 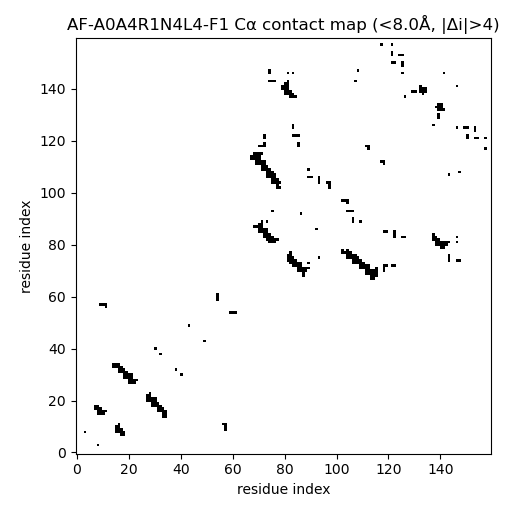O 1
ATOM 977 N N . GLN A 1 124 ? 6.822 2.663 6.808 1.00 97.50 124 GLN A N 1
ATOM 978 C CA . GLN A 1 124 ? 7.268 2.180 8.117 1.00 97.50 124 GLN A CA 1
ATOM 979 C C . GLN A 1 124 ? 6.758 3.054 9.265 1.00 97.50 124 GLN A C 1
ATOM 981 O O . GLN A 1 124 ? 6.315 2.523 10.286 1.00 97.50 124 GLN A O 1
ATOM 986 N N . ASN A 1 125 ? 6.771 4.379 9.098 1.00 97.62 125 ASN A N 1
ATOM 987 C CA . ASN A 1 125 ? 6.248 5.296 10.108 1.00 97.62 125 ASN A CA 1
ATOM 988 C C . ASN A 1 125 ? 4.733 5.126 10.289 1.00 97.62 125 ASN A C 1
ATOM 990 O O . ASN A 1 125 ? 4.270 5.004 11.422 1.00 97.62 125 ASN A O 1
ATOM 994 N N . ALA A 1 126 ? 3.972 5.000 9.197 1.00 98.00 126 ALA A N 1
ATOM 995 C CA . ALA A 1 126 ? 2.537 4.725 9.265 1.00 98.00 126 ALA A CA 1
ATOM 996 C C . ALA A 1 126 ? 2.248 3.366 9.933 1.00 98.00 126 ALA A C 1
ATOM 998 O O . ALA A 1 126 ? 1.356 3.240 10.770 1.00 98.00 126 ALA A O 1
ATOM 999 N N . HIS A 1 127 ? 3.036 2.331 9.621 1.00 98.06 127 HIS A N 1
ATOM 1000 C CA . HIS A 1 127 ? 2.917 1.019 10.267 1.00 98.06 127 HIS A CA 1
ATOM 1001 C C . HIS A 1 127 ? 3.235 1.069 11.762 1.00 98.06 127 HIS A C 1
ATOM 1003 O O . HIS A 1 127 ? 2.651 0.298 12.531 1.00 98.06 127 HIS A O 1
ATOM 1009 N N . ALA A 1 128 ? 4.190 1.905 12.174 1.00 97.62 128 ALA A N 1
ATOM 1010 C CA . ALA A 1 128 ? 4.536 2.112 13.574 1.00 97.62 128 ALA A CA 1
ATOM 1011 C C . ALA A 1 128 ? 3.407 2.830 14.326 1.00 97.62 128 ALA A C 1
ATOM 1013 O O . ALA A 1 128 ? 3.035 2.376 15.408 1.00 97.62 128 ALA A O 1
ATOM 1014 N N . GLU A 1 129 ? 2.826 3.869 13.723 1.00 97.69 129 GLU A N 1
ATOM 1015 C CA . GLU A 1 129 ? 1.688 4.620 14.264 1.00 97.69 129 GLU A CA 1
ATOM 1016 C C . GLU A 1 129 ? 0.468 3.720 14.500 1.00 97.69 129 GLU A C 1
ATOM 1018 O O . GLU A 1 129 ? -0.077 3.689 15.601 1.00 97.69 129 GLU A O 1
ATOM 1023 N N . PHE A 1 130 ? 0.113 2.888 13.516 1.00 98.06 130 PHE A N 1
ATOM 1024 C CA . PHE A 1 130 ? -1.031 1.974 13.611 1.00 98.06 130 PHE A CA 1
ATOM 1025 C C . PHE A 1 130 ? -0.677 0.578 14.133 1.00 98.06 130 PHE A C 1
ATOM 1027 O O . PHE A 1 130 ? -1.454 -0.372 14.007 1.00 98.06 130 PHE A O 1
ATOM 1034 N N . LYS A 1 131 ? 0.510 0.403 14.727 1.00 97.56 131 LYS A N 1
ATOM 1035 C CA . LYS A 1 131 ? 0.928 -0.885 15.297 1.00 97.56 131 LYS A CA 1
ATOM 1036 C C . LYS A 1 131 ? -0.095 -1.463 16.291 1.00 97.56 131 LYS A C 1
ATOM 1038 O O . LYS A 1 131 ? -0.312 -2.672 16.204 1.00 97.56 131 LYS A O 1
ATOM 1043 N N . PRO A 1 132 ? -0.743 -0.675 17.177 1.00 97.56 132 PRO A N 1
ATOM 1044 C CA . PRO A 1 132 ? -1.768 -1.196 18.086 1.00 97.56 132 PRO A CA 1
ATOM 1045 C C . PRO A 1 132 ? -3.014 -1.762 17.384 1.00 97.56 132 PRO A C 1
ATOM 1047 O O . PRO A 1 132 ? -3.643 -2.673 17.910 1.00 97.56 132 PRO A O 1
ATOM 1050 N N . GLN A 1 133 ? -3.360 -1.257 16.197 1.00 97.81 133 GLN A N 1
ATOM 1051 C CA . GLN A 1 133 ? -4.539 -1.652 15.414 1.00 97.81 133 GLN A CA 1
ATOM 1052 C C . GLN A 1 133 ? -4.226 -2.724 14.356 1.00 97.81 133 GLN A C 1
ATOM 1054 O O . GLN A 1 133 ? -5.093 -3.100 13.563 1.00 97.81 133 GLN A O 1
ATOM 1059 N N . ARG A 1 134 ? -2.986 -3.219 14.303 1.00 97.19 134 ARG A N 1
ATOM 1060 C CA . ARG A 1 134 ? -2.538 -4.198 13.308 1.00 97.19 134 ARG A CA 1
ATOM 1061 C C . ARG A 1 134 ? -3.194 -5.561 13.538 1.00 97.19 134 ARG A C 1
ATOM 1063 O O . ARG A 1 134 ? -3.122 -6.105 14.633 1.00 97.19 134 ARG A O 1
ATOM 1070 N N . GLN A 1 135 ? -3.790 -6.127 12.492 1.00 92.25 135 GLN A N 1
ATOM 1071 C CA . GLN A 1 135 ? -4.421 -7.452 12.517 1.00 92.25 135 GLN A CA 1
ATOM 1072 C C . GLN A 1 135 ? -3.449 -8.539 12.072 1.00 92.25 135 GLN A C 1
ATOM 1074 O O . GLN A 1 135 ? -2.942 -9.314 12.877 1.00 92.25 135 GLN A O 1
ATOM 1079 N N . ASN A 1 136 ? -3.181 -8.590 10.767 1.00 89.88 136 ASN A N 1
ATOM 1080 C CA . ASN A 1 136 ? -2.339 -9.601 10.149 1.00 89.88 136 ASN A CA 1
ATOM 1081 C C . ASN A 1 136 ? -1.509 -8.967 9.032 1.00 89.88 136 ASN A C 1
ATOM 1083 O O . ASN A 1 136 ? -2.048 -8.324 8.129 1.00 89.88 136 ASN A O 1
ATOM 1087 N N . GLY A 1 137 ? -0.192 -9.149 9.090 1.00 92.62 137 GLY A N 1
ATOM 1088 C CA . GLY A 1 137 ? 0.741 -8.508 8.169 1.00 92.62 137 GLY A CA 1
ATOM 1089 C C . GLY A 1 137 ? 0.609 -6.984 8.204 1.00 92.62 137 GLY A C 1
ATOM 1090 O O . GLY A 1 137 ? 0.822 -6.360 9.238 1.00 92.62 137 GLY A O 1
ATOM 1091 N N . GLU A 1 138 ? 0.251 -6.401 7.064 1.00 95.69 138 GLU A N 1
ATOM 1092 C CA . GLU A 1 138 ? 0.149 -4.947 6.860 1.00 95.69 138 GLU A CA 1
ATOM 1093 C C . GLU A 1 138 ? -1.321 -4.482 6.801 1.00 95.69 138 GLU A C 1
ATOM 1095 O O . GLU A 1 138 ? -1.631 -3.504 6.123 1.00 95.69 138 GLU A O 1
ATOM 1100 N N . TRP A 1 139 ? -2.238 -5.234 7.420 1.00 97.56 139 TRP A N 1
ATOM 1101 C CA . TRP A 1 139 ? -3.658 -4.886 7.542 1.00 97.56 139 TRP A CA 1
ATOM 1102 C C . TRP A 1 139 ? -3.966 -4.323 8.934 1.00 97.56 139 TRP A C 1
ATOM 1104 O O . TRP A 1 139 ? -3.547 -4.898 9.941 1.00 97.56 139 TRP A O 1
ATOM 1114 N N . PHE A 1 140 ? -4.732 -3.235 8.989 1.00 98.25 140 PHE A N 1
ATOM 1115 C CA . PHE A 1 140 ? -4.999 -2.441 10.190 1.00 98.25 140 PHE A CA 1
ATOM 1116 C C . PHE A 1 140 ? -6.509 -2.208 10.377 1.00 98.25 140 PHE A C 1
ATOM 1118 O O . PHE A 1 140 ? -7.208 -1.931 9.401 1.00 98.25 140 PHE A O 1
ATOM 1125 N N . LEU A 1 141 ? -7.010 -2.305 11.617 1.00 97.88 141 LEU A N 1
ATOM 1126 C CA . LEU A 1 141 ? -8.390 -1.948 11.999 1.00 97.88 141 LEU A CA 1
ATOM 1127 C C . LEU A 1 141 ? -8.533 -0.431 12.157 1.00 97.88 141 LEU A C 1
ATOM 1129 O O . LEU A 1 141 ? -8.669 0.082 13.266 1.00 97.88 141 LEU A O 1
ATOM 1133 N N . ILE A 1 142 ? -8.462 0.272 11.037 1.00 97.75 142 ILE A N 1
ATOM 1134 C CA . ILE A 1 142 ? -8.660 1.718 10.929 1.00 97.75 142 ILE A CA 1
ATOM 1135 C C . ILE A 1 142 ? -9.503 2.008 9.688 1.00 97.75 142 ILE A C 1
ATOM 1137 O O . ILE A 1 142 ? -9.621 1.169 8.788 1.00 97.75 142 ILE A O 1
ATOM 1141 N N . SER A 1 143 ? -10.084 3.199 9.628 1.00 98.00 143 SER A N 1
ATOM 1142 C CA . SER A 1 143 ? -10.721 3.725 8.424 1.00 98.00 143 SER A CA 1
ATOM 1143 C C . SER A 1 143 ? -9.687 4.076 7.347 1.00 98.00 143 SER A C 1
ATOM 1145 O O . SER A 1 143 ? -8.493 4.250 7.610 1.00 98.00 143 SER A O 1
ATOM 114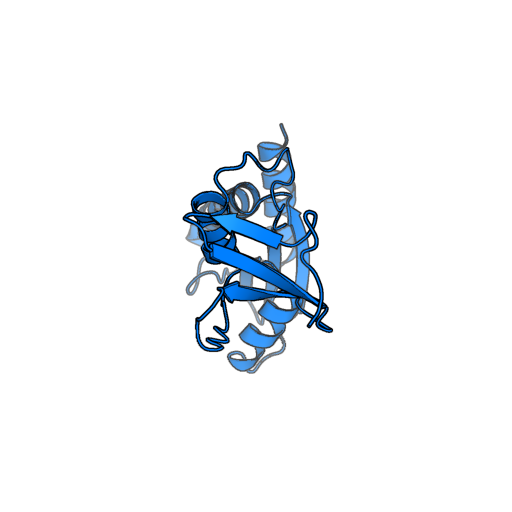7 N N . ALA A 1 144 ? -10.141 4.162 6.093 1.00 98.12 144 ALA A N 1
ATOM 1148 C CA . ALA A 1 144 ? -9.266 4.588 5.003 1.00 98.12 144 ALA A CA 1
ATOM 1149 C C . ALA A 1 144 ? -8.856 6.055 5.177 1.00 98.12 144 ALA A C 1
ATOM 1151 O O . ALA A 1 144 ? -7.746 6.430 4.814 1.00 98.12 144 ALA A O 1
ATOM 1152 N N . GLU A 1 145 ? -9.751 6.855 5.746 1.00 98.31 145 GLU A N 1
ATOM 1153 C CA . GLU A 1 145 ? -9.585 8.266 6.047 1.00 98.31 145 GLU A CA 1
ATOM 1154 C C . GLU A 1 145 ? -8.471 8.477 7.083 1.00 98.31 145 GLU A C 1
ATOM 1156 O O . GLU A 1 145 ? -7.537 9.220 6.796 1.00 98.31 145 GLU A O 1
ATOM 1161 N N . GLU A 1 146 ? -8.469 7.731 8.196 1.00 98.19 146 GLU A N 1
ATOM 1162 C CA . GLU A 1 146 ? -7.374 7.762 9.186 1.00 98.19 146 GLU A CA 1
ATOM 1163 C C . GLU A 1 146 ? -6.018 7.411 8.554 1.00 98.19 146 GLU A C 1
ATOM 1165 O O . GLU A 1 146 ? -5.014 8.086 8.788 1.00 98.19 146 GLU A O 1
ATOM 1170 N N . ALA A 1 147 ? -5.978 6.376 7.706 1.00 98.31 147 ALA A N 1
ATOM 1171 C CA . ALA A 1 147 ? -4.754 5.992 7.006 1.00 98.31 147 ALA A CA 1
ATOM 1172 C C . ALA A 1 147 ? -4.273 7.087 6.037 1.00 98.31 147 ALA A C 1
ATOM 1174 O O . ALA A 1 147 ? -3.072 7.339 5.924 1.00 98.31 147 ALA A O 1
ATOM 1175 N N . ILE A 1 148 ? -5.203 7.733 5.326 1.00 98.56 148 ILE A N 1
ATOM 1176 C CA . ILE A 1 148 ? -4.913 8.825 4.395 1.00 98.56 148 ILE A CA 1
ATOM 1177 C C . ILE A 1 148 ? -4.352 10.032 5.142 1.00 98.56 148 ILE A C 1
ATOM 1179 O O . ILE A 1 148 ? -3.314 10.550 4.737 1.00 98.56 148 ILE A O 1
ATOM 1183 N N . GLU A 1 149 ? -4.995 10.455 6.227 1.00 98.19 149 GLU A N 1
ATOM 1184 C CA . GLU A 1 149 ? -4.561 11.597 7.036 1.00 98.19 149 GLU A CA 1
ATOM 1185 C C . GLU A 1 149 ? -3.159 11.382 7.617 1.00 98.19 149 GLU A C 1
ATOM 1187 O O . GLU A 1 149 ? -2.306 12.267 7.515 1.00 98.19 149 GLU A O 1
ATOM 1192 N N . ALA A 1 150 ? -2.878 10.186 8.143 1.00 98.06 150 ALA A N 1
ATOM 1193 C CA . ALA A 1 150 ? -1.550 9.854 8.651 1.00 98.06 150 ALA A CA 1
ATOM 1194 C C . ALA A 1 150 ? -0.474 9.923 7.556 1.00 98.06 150 ALA A C 1
ATOM 1196 O O . ALA A 1 150 ? 0.592 10.496 7.775 1.00 98.06 150 ALA A O 1
ATOM 1197 N N . ILE A 1 151 ? -0.743 9.390 6.358 1.00 97.81 151 ILE A N 1
ATOM 1198 C CA . ILE A 1 151 ? 0.228 9.425 5.255 1.00 97.81 151 ILE A CA 1
ATOM 1199 C C . ILE A 1 151 ? 0.452 10.853 4.745 1.00 97.81 151 ILE A C 1
ATOM 1201 O O . ILE A 1 151 ? 1.594 11.207 4.452 1.00 97.81 151 ILE A O 1
ATOM 1205 N N . GLU A 1 152 ? -0.596 11.679 4.647 1.00 97.81 152 GLU A N 1
ATOM 1206 C CA . GLU A 1 152 ? -0.446 13.087 4.255 1.00 97.81 152 GLU A CA 1
ATOM 1207 C C . GLU A 1 152 ? 0.454 13.836 5.246 1.00 97.81 152 GLU A C 1
ATOM 1209 O O . GLU A 1 152 ? 1.410 14.484 4.821 1.00 97.81 152 GLU A O 1
ATOM 1214 N N . ARG A 1 153 ? 0.235 13.657 6.554 1.00 97.38 153 ARG A N 1
ATOM 1215 C CA . ARG A 1 153 ? 1.070 14.273 7.594 1.00 97.38 153 ARG A CA 1
ATOM 1216 C C . ARG A 1 153 ? 2.523 13.789 7.543 1.00 97.38 153 ARG A C 1
ATOM 1218 O O . ARG A 1 153 ? 3.445 14.598 7.499 1.00 97.38 153 ARG A O 1
ATOM 1225 N N . LEU A 1 154 ? 2.750 12.476 7.475 1.00 96.69 154 LEU A N 1
ATOM 1226 C CA . LEU A 1 154 ? 4.102 11.898 7.405 1.00 96.69 154 LEU A CA 1
ATOM 1227 C C . LEU A 1 154 ? 4.870 12.343 6.152 1.00 96.69 154 LEU A C 1
ATOM 1229 O O . LEU A 1 154 ? 6.093 12.477 6.172 1.00 96.69 154 LEU A O 1
ATOM 1233 N N . LYS A 1 155 ? 4.163 12.579 5.044 1.00 94.19 155 LYS A N 1
ATOM 1234 C CA . LYS A 1 155 ? 4.756 13.094 3.809 1.00 94.19 155 LYS A CA 1
ATOM 1235 C C . LYS A 1 155 ? 5.279 14.522 3.977 1.00 94.19 155 LYS A C 1
ATOM 1237 O O . LYS A 1 155 ? 6.328 14.837 3.420 1.00 94.19 155 LYS A O 1
ATOM 1242 N N . GLU A 1 156 ? 4.573 15.365 4.725 1.00 91.75 156 GLU A N 1
ATOM 1243 C CA . GLU A 1 156 ? 4.991 16.742 5.022 1.00 91.75 156 GLU A CA 1
ATOM 1244 C C . GLU A 1 156 ? 6.208 16.780 5.958 1.00 91.75 156 GLU A C 1
ATOM 1246 O O . GLU A 1 156 ? 7.134 17.560 5.733 1.00 91.75 156 GLU A O 1
ATOM 1251 N N . GLU A 1 157 ? 6.260 15.877 6.941 1.00 88.75 157 GLU A N 1
ATOM 1252 C CA . GLU A 1 157 ? 7.391 15.737 7.870 1.00 88.75 157 GLU A CA 1
ATOM 1253 C C . GLU A 1 157 ? 8.692 15.327 7.157 1.00 88.75 157 GLU A C 1
ATOM 1255 O O . GLU A 1 157 ? 9.766 15.792 7.519 1.00 88.75 157 GLU A O 1
ATOM 1260 N N . VAL A 1 158 ? 8.612 14.481 6.123 1.00 79.38 158 VAL A N 1
ATOM 1261 C CA . VAL A 1 158 ? 9.783 14.037 5.335 1.00 79.38 158 VAL A CA 1
ATOM 1262 C C . VAL A 1 158 ? 10.190 15.054 4.255 1.00 79.38 158 VAL A C 1
ATOM 1264 O O . VAL A 1 158 ? 11.297 14.982 3.716 1.00 79.38 158 VAL A O 1
ATOM 1267 N N . ALA A 1 159 ? 9.297 15.981 3.902 1.00 67.69 159 ALA A N 1
ATOM 1268 C CA . ALA A 1 159 ? 9.564 17.046 2.936 1.00 67.69 159 ALA A CA 1
ATOM 1269 C C . ALA A 1 159 ? 10.157 18.319 3.572 1.00 67.69 159 ALA A C 1
ATOM 1271 O O . ALA A 1 159 ? 10.673 19.160 2.831 1.00 67.69 159 ALA A O 1
ATOM 1272 N N . SER A 1 160 ? 10.068 18.443 4.900 1.00 55.16 160 SER A N 1
ATOM 1273 C CA . SER A 1 160 ? 10.600 19.546 5.716 1.00 55.16 160 SER A CA 1
ATOM 1274 C C . SER A 1 160 ? 12.048 19.298 6.139 1.00 55.16 160 SER A C 1
ATOM 1276 O O . SER A 1 160 ? 12.805 20.292 6.211 1.00 55.16 160 SER A O 1
#

Solvent-accessible surface area (backbone atoms only — not comparable to full-atom values): 9684 Å² total; per-residue (Å²): 132,87,76,92,46,82,90,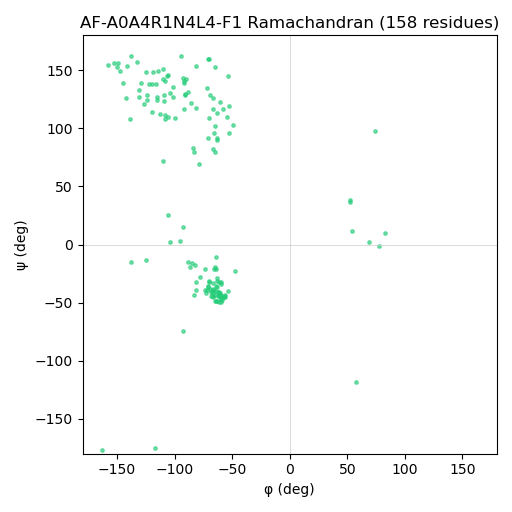55,41,47,78,50,97,93,36,50,31,41,58,49,75,45,86,48,100,88,50,76,45,80,47,73,46,49,71,96,57,79,89,74,85,68,84,68,80,58,68,69,70,51,51,60,48,48,52,69,63,60,80,51,86,72,81,85,68,76,80,64,57,44,16,25,30,37,38,34,37,44,90,81,27,24,35,58,46,73,34,79,49,62,67,60,50,47,56,64,50,40,80,79,38,94,64,80,66,41,81,74,50,72,48,81,29,74,34,50,67,62,29,49,54,45,46,52,51,52,50,60,72,44,48,91,39,47,75,59,90,58,27,24,63,49,55,64,64,61,55,48,54,50,50,56,53,47,52,53,66,74,74,107